Protein AF-A0A093QWD8-F1 (afdb_monomer_lite)

Sequence (103 aa):
GLSYAWIFNDNTLYVQEDRRRFVSQETGNLYIAKVEPSDVGNYTCVVTNPKAEQSVQGPPTPLTLRSDGVMGEYEPKIEVRFPETTYAAKGSSVKLECFALGK

Structure (mmCIF, N/CA/C/O backbone):
data_AF-A0A093QWD8-F1
#
_entry.id   AF-A0A093QWD8-F1
#
loop_
_atom_site.group_PDB
_atom_site.id
_atom_site.type_symbol
_atom_site.label_atom_id
_atom_site.label_alt_id
_atom_site.label_comp_id
_atom_site.label_asym_id
_atom_site.label_entity_id
_atom_site.label_seq_id
_atom_site.pdbx_PDB_ins_code
_atom_site.Cartn_x
_atom_site.Cartn_y
_atom_site.Cartn_z
_atom_site.occupancy
_atom_site.B_iso_or_equiv
_atom_site.auth_seq_id
_atom_site.auth_comp_id
_atom_site.auth_asym_id
_atom_site.auth_atom_id
_atom_site.pdbx_PDB_model_num
ATOM 1 N N . GLY A 1 1 ? -10.208 2.689 14.094 1.00 85.44 1 GLY A N 1
ATOM 2 C CA . GLY A 1 1 ? -9.013 1.836 14.117 1.00 85.44 1 GLY A CA 1
ATOM 3 C C . GLY A 1 1 ? -7.811 2.707 13.865 1.00 85.44 1 GLY A C 1
ATOM 4 O O . GLY A 1 1 ? -7.919 3.917 14.040 1.00 85.44 1 GLY A O 1
ATOM 5 N N . LEU A 1 2 ? -6.705 2.097 13.462 1.00 96.25 2 LEU A N 1
ATOM 6 C CA . LEU A 1 2 ? -5.632 2.812 12.776 1.00 96.25 2 LEU A CA 1
ATOM 7 C C . LEU A 1 2 ? -6.119 3.222 11.376 1.00 96.25 2 LEU A C 1
ATOM 9 O O . LEU A 1 2 ? -7.121 2.688 10.897 1.00 96.25 2 LEU A O 1
ATOM 13 N N . SER A 1 3 ? -5.432 4.167 10.748 1.00 97.44 3 SER A N 1
ATOM 14 C CA . SER A 1 3 ? -5.573 4.468 9.322 1.00 97.44 3 SER A CA 1
ATOM 15 C C . SER A 1 3 ? -4.214 4.386 8.647 1.00 97.44 3 SER A C 1
ATOM 17 O O . SER A 1 3 ? -3.196 4.721 9.259 1.00 97.44 3 SER A O 1
ATOM 19 N N . TYR A 1 4 ? -4.210 3.955 7.392 1.00 98.31 4 TYR A N 1
ATOM 20 C CA . TYR A 1 4 ? -2.992 3.653 6.653 1.00 98.31 4 TYR A CA 1
ATOM 21 C C . TYR A 1 4 ? -2.911 4.493 5.386 1.00 98.31 4 TYR A C 1
ATOM 23 O O . TYR A 1 4 ? -3.895 4.635 4.660 1.00 98.31 4 TYR A O 1
ATOM 31 N N . ALA A 1 5 ? -1.728 5.024 5.114 1.00 98.31 5 ALA A N 1
ATOM 32 C CA . ALA A 1 5 ? -1.410 5.742 3.891 1.00 98.31 5 ALA A CA 1
ATOM 33 C C . ALA A 1 5 ? -0.000 5.367 3.429 1.00 98.31 5 ALA A C 1
ATOM 35 O O . ALA A 1 5 ? 0.774 4.771 4.174 1.00 98.31 5 ALA A O 1
ATOM 36 N N . TRP A 1 6 ? 0.342 5.725 2.196 1.00 98.69 6 TRP A N 1
ATOM 37 C CA . TRP A 1 6 ? 1.670 5.486 1.639 1.00 98.69 6 TRP A CA 1
ATOM 38 C C . TRP A 1 6 ? 2.235 6.767 1.047 1.00 98.69 6 TRP A C 1
ATOM 40 O O . TRP A 1 6 ? 1.506 7.545 0.437 1.00 98.69 6 TRP A O 1
ATOM 50 N N . ILE A 1 7 ? 3.537 6.974 1.212 1.00 98.38 7 ILE A N 1
ATOM 51 C CA . ILE A 1 7 ? 4.317 8.041 0.582 1.00 98.38 7 ILE A CA 1
ATOM 52 C C . ILE A 1 7 ? 5.173 7.412 -0.517 1.00 98.38 7 ILE A C 1
ATOM 54 O O . ILE A 1 7 ? 5.714 6.323 -0.329 1.00 98.38 7 ILE A O 1
ATOM 58 N N . PHE A 1 8 ? 5.301 8.100 -1.652 1.00 98.38 8 PHE A N 1
ATOM 59 C CA . PHE A 1 8 ? 6.171 7.711 -2.761 1.00 98.38 8 PHE A CA 1
ATOM 60 C C . PHE A 1 8 ? 7.283 8.747 -2.935 1.00 98.38 8 PHE A C 1
ATOM 62 O O . PHE A 1 8 ? 6.980 9.926 -3.107 1.00 98.38 8 PHE A O 1
ATOM 69 N N . ASN A 1 9 ? 8.547 8.317 -2.897 1.00 97.38 9 ASN A N 1
ATOM 70 C CA . ASN A 1 9 ? 9.741 9.162 -3.046 1.00 97.38 9 ASN A CA 1
ATOM 71 C C . ASN A 1 9 ? 9.747 10.402 -2.129 1.00 97.38 9 ASN A C 1
ATOM 73 O O . ASN A 1 9 ? 9.994 11.512 -2.594 1.00 97.38 9 ASN A O 1
ATOM 77 N N . ASP A 1 10 ? 9.429 10.212 -0.843 1.00 94.44 10 ASP A N 1
ATOM 78 C CA . ASP A 1 10 ? 9.393 11.268 0.186 1.00 94.44 10 ASP A CA 1
ATOM 79 C C . ASP A 1 10 ? 8.528 12.491 -0.182 1.00 94.44 10 ASP A C 1
ATOM 81 O O . ASP A 1 10 ? 8.732 13.603 0.308 1.00 94.44 10 ASP A O 1
ATOM 85 N N . ASN A 1 11 ? 7.539 12.290 -1.059 1.00 94.62 11 ASN A N 1
ATOM 86 C CA . ASN A 1 11 ? 6.611 13.332 -1.470 1.00 94.62 11 ASN A CA 1
ATOM 87 C C . ASN A 1 11 ? 5.770 13.823 -0.277 1.00 94.62 11 ASN A C 1
ATOM 89 O O . ASN A 1 11 ? 5.448 13.072 0.643 1.00 94.62 11 ASN A O 1
ATOM 93 N N . THR A 1 12 ? 5.376 15.095 -0.310 1.00 92.44 12 THR A N 1
ATOM 94 C CA . THR A 1 12 ? 4.521 15.706 0.716 1.00 92.44 12 THR A CA 1
ATOM 95 C C . THR A 1 12 ? 3.084 15.193 0.659 1.00 92.44 12 THR A C 1
ATOM 97 O O . THR A 1 12 ? 2.357 15.284 1.647 1.00 92.44 12 THR A O 1
ATOM 100 N N . LEU A 1 13 ? 2.670 14.657 -0.493 1.00 95.00 13 LEU A N 1
ATOM 101 C CA . LEU A 1 13 ? 1.360 14.055 -0.702 1.00 95.00 13 LEU A CA 1
ATOM 102 C C . LEU A 1 13 ? 1.437 12.528 -0.649 1.00 95.00 13 LEU A C 1
ATOM 104 O O . LEU A 1 13 ? 2.389 11.915 -1.137 1.00 95.00 13 LEU A O 1
ATOM 108 N N . TYR A 1 14 ? 0.381 11.918 -0.113 1.00 96.88 14 TYR A N 1
ATOM 109 C CA . TYR A 1 14 ? 0.207 10.471 -0.155 1.00 96.88 14 TYR A CA 1
ATOM 110 C C . TYR A 1 14 ? -0.018 9.969 -1.584 1.00 96.88 14 TYR A C 1
ATOM 112 O O . TYR A 1 14 ? -0.505 10.695 -2.457 1.00 96.88 14 TYR A O 1
ATOM 120 N N . VAL A 1 15 ? 0.306 8.695 -1.805 1.00 96.88 15 VAL A N 1
ATOM 121 C CA . VAL A 1 15 ? -0.044 7.955 -3.017 1.00 96.88 15 VAL A CA 1
ATOM 122 C C . VAL A 1 15 ? -1.544 8.098 -3.250 1.00 96.88 15 VAL A C 1
ATOM 124 O O . VAL A 1 15 ? -2.351 7.733 -2.397 1.00 96.88 15 VAL A O 1
ATOM 127 N N . GLN A 1 16 ? -1.910 8.640 -4.409 1.00 95.94 16 GLN A N 1
ATOM 128 C CA . GLN A 1 16 ? -3.309 8.740 -4.797 1.00 95.94 16 GLN A CA 1
ATOM 129 C C . GLN A 1 16 ? -3.834 7.365 -5.202 1.00 95.94 16 GLN A C 1
ATOM 131 O O . GLN A 1 16 ? -3.271 6.706 -6.079 1.00 95.94 16 GLN A O 1
ATOM 136 N N . GLU A 1 17 ? -4.917 6.957 -4.550 1.00 96.44 17 GLU A N 1
ATOM 137 C CA . GLU A 1 17 ? -5.662 5.757 -4.905 1.00 96.44 17 GLU A CA 1
ATOM 138 C C . GLU A 1 17 ? -6.477 5.999 -6.179 1.00 96.44 17 GLU A C 1
ATOM 140 O O . GLU A 1 17 ? -7.078 7.057 -6.380 1.00 96.44 17 GLU A O 1
ATOM 145 N N . ASP A 1 18 ? -6.493 5.003 -7.053 1.00 96.19 18 ASP A N 1
ATOM 146 C CA . ASP A 1 18 ? -7.209 5.010 -8.322 1.00 96.19 18 ASP A CA 1
ATOM 147 C C . ASP A 1 18 ? -7.571 3.563 -8.709 1.00 96.19 18 ASP A C 1
ATOM 149 O O . 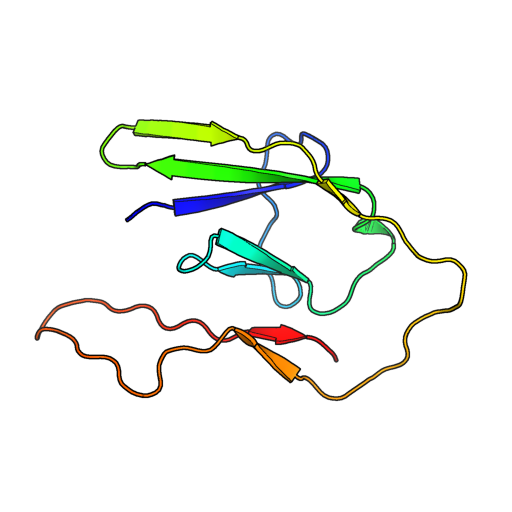ASP A 1 18 ? -7.529 2.645 -7.893 1.00 96.19 18 ASP A O 1
ATOM 153 N N . ARG A 1 19 ? -7.954 3.316 -9.967 1.00 96.06 19 ARG A N 1
ATOM 154 C CA . ARG A 1 19 ? -8.281 1.951 -10.422 1.00 96.06 19 ARG A CA 1
ATOM 155 C C . ARG A 1 19 ? -7.076 1.000 -10.422 1.00 96.06 19 ARG A C 1
ATOM 157 O O . ARG A 1 19 ? -7.272 -0.208 -10.482 1.00 96.06 19 ARG A O 1
ATOM 164 N N . ARG A 1 20 ? -5.853 1.533 -10.411 1.00 97.06 20 ARG A N 1
ATOM 165 C CA . ARG A 1 20 ? -4.585 0.801 -10.473 1.00 97.06 20 ARG A CA 1
ATOM 166 C C . ARG A 1 20 ? -3.909 0.714 -9.108 1.00 97.06 20 ARG A C 1
ATOM 168 O O . ARG A 1 20 ? -3.125 -0.208 -8.919 1.00 97.06 20 ARG A O 1
ATOM 175 N N . ARG A 1 21 ? -4.194 1.622 -8.172 1.00 98.25 21 ARG A N 1
ATOM 176 C CA . ARG A 1 21 ? -3.553 1.699 -6.851 1.00 98.25 21 ARG A CA 1
ATOM 177 C C . ARG A 1 21 ? -4.582 1.757 -5.730 1.00 98.25 21 ARG A C 1
ATOM 179 O O . ARG A 1 21 ? -5.470 2.601 -5.761 1.00 98.25 21 ARG A O 1
ATOM 186 N N . PHE A 1 22 ? -4.419 0.907 -4.724 1.00 98.50 22 PHE A N 1
ATOM 187 C CA . PHE A 1 22 ? -5.345 0.793 -3.597 1.00 98.50 22 PHE A CA 1
ATOM 188 C C . PHE A 1 22 ? -4.599 0.544 -2.285 1.00 98.50 22 PHE A C 1
ATOM 190 O O . PHE A 1 22 ? -3.691 -0.286 -2.249 1.00 98.50 22 PHE A O 1
ATOM 197 N N . VAL A 1 23 ? -4.995 1.221 -1.204 1.00 98.50 23 VAL A N 1
ATOM 198 C CA . VAL A 1 23 ? -4.453 1.001 0.144 1.00 98.50 23 VAL A CA 1
ATOM 199 C C . VAL A 1 23 ? -5.524 0.368 1.024 1.00 98.50 23 VAL A C 1
ATOM 201 O O . VAL A 1 23 ? -6.531 0.990 1.368 1.00 98.50 23 VAL A O 1
ATOM 204 N N . SER A 1 24 ? -5.283 -0.871 1.447 1.00 98.19 24 SER A N 1
ATOM 205 C CA . SER A 1 24 ? -6.197 -1.565 2.353 1.00 98.19 24 SER A CA 1
ATOM 206 C C . SER A 1 24 ? -6.184 -0.906 3.728 1.00 98.19 24 SER A C 1
ATOM 208 O O . SER A 1 24 ? -5.133 -0.799 4.360 1.00 98.19 24 SER A O 1
ATOM 210 N N . GLN A 1 25 ? -7.356 -0.505 4.221 1.00 97.38 25 GLN A N 1
ATOM 211 C CA . GLN A 1 25 ? -7.488 0.021 5.581 1.00 97.38 25 GLN A CA 1
ATOM 212 C C . GLN A 1 25 ? -7.596 -1.096 6.628 1.00 97.38 25 GLN A C 1
ATOM 214 O O . GLN A 1 25 ? -7.480 -0.820 7.820 1.00 97.38 25 GLN A O 1
ATOM 219 N N . GLU A 1 26 ? -7.765 -2.347 6.193 1.00 96.19 26 GLU A N 1
ATOM 220 C CA . GLU A 1 26 ? -7.722 -3.527 7.061 1.00 96.19 26 GLU A CA 1
ATOM 221 C C . GLU A 1 26 ? -6.281 -3.994 7.321 1.00 96.19 26 GLU A C 1
ATOM 223 O O . GLU A 1 26 ? -5.919 -4.294 8.458 1.00 96.19 26 GLU A O 1
ATOM 228 N N . THR A 1 27 ? -5.437 -4.033 6.281 1.00 97.06 27 THR A N 1
ATOM 229 C CA . THR A 1 27 ? -4.070 -4.592 6.371 1.00 97.06 27 THR A CA 1
ATOM 230 C C . THR A 1 27 ? -2.953 -3.549 6.343 1.00 97.06 27 THR A C 1
ATOM 232 O O . THR A 1 27 ? -1.841 -3.839 6.775 1.00 97.06 27 THR A O 1
ATOM 235 N N . GLY A 1 28 ? -3.217 -2.354 5.813 1.00 98.00 28 GLY A N 1
ATOM 236 C CA . GLY A 1 28 ? -2.213 -1.318 5.566 1.00 98.00 28 GLY A CA 1
ATOM 237 C C . GLY A 1 28 ? -1.372 -1.517 4.303 1.00 98.00 28 GLY A C 1
ATOM 238 O O . GLY A 1 28 ? -0.531 -0.673 3.994 1.00 98.00 28 GLY A O 1
ATOM 239 N N . ASN A 1 29 ? -1.591 -2.595 3.547 1.00 98.56 29 ASN A N 1
ATOM 240 C CA . ASN A 1 29 ? -0.837 -2.881 2.328 1.00 98.56 29 ASN A CA 1
ATOM 241 C C . ASN A 1 29 ? -1.259 -1.974 1.161 1.00 98.56 29 ASN A C 1
ATOM 243 O O . ASN A 1 29 ? -2.449 -1.704 0.972 1.00 98.56 29 ASN A O 1
ATOM 247 N N . LEU A 1 30 ? -0.279 -1.567 0.348 1.00 98.75 30 LEU A N 1
ATOM 248 C CA . LEU A 1 30 ? -0.486 -0.934 -0.955 1.00 98.75 30 LEU A CA 1
ATOM 249 C C . LEU A 1 30 ? -0.514 -2.004 -2.053 1.00 98.75 30 LEU A C 1
ATOM 251 O O . LEU A 1 30 ? 0.420 -2.792 -2.190 1.00 98.75 30 LEU A O 1
ATOM 255 N N . TYR A 1 31 ? -1.562 -1.986 -2.867 1.00 98.56 31 TYR A N 1
ATOM 256 C CA . TYR A 1 31 ? -1.747 -2.857 -4.021 1.00 98.56 31 TYR A CA 1
ATOM 257 C C . TYR A 1 31 ? -1.634 -2.033 -5.300 1.00 98.56 31 TYR A C 1
ATOM 259 O O . TYR A 1 31 ? -2.307 -1.013 -5.438 1.00 98.56 31 TYR A O 1
ATOM 267 N N . ILE A 1 32 ? -0.802 -2.487 -6.240 1.00 98.31 32 ILE A N 1
ATOM 268 C CA . ILE A 1 32 ? -0.644 -1.884 -7.568 1.00 98.31 32 ILE A CA 1
ATOM 269 C C . ILE A 1 32 ? -1.036 -2.936 -8.613 1.00 98.31 32 ILE A C 1
ATOM 271 O O . ILE A 1 32 ? -0.294 -3.886 -8.842 1.00 98.31 32 ILE A O 1
ATOM 275 N N . ALA A 1 33 ? -2.209 -2.787 -9.235 1.00 97.81 33 ALA A N 1
ATOM 276 C CA . ALA A 1 33 ? -2.811 -3.792 -10.118 1.00 97.81 33 ALA A CA 1
ATOM 277 C C . ALA A 1 33 ? -1.947 -4.117 -11.347 1.00 97.81 33 ALA A C 1
ATOM 279 O O . ALA A 1 33 ? -1.850 -5.272 -11.767 1.00 97.81 33 ALA A O 1
ATOM 280 N N . LYS A 1 34 ? -1.302 -3.089 -11.907 1.00 95.94 34 LYS A N 1
ATOM 281 C CA . LYS A 1 34 ? -0.321 -3.187 -12.990 1.00 95.94 34 LYS A CA 1
ATOM 282 C C . LYS A 1 34 ? 0.772 -2.152 -12.745 1.00 95.94 34 LYS A C 1
ATOM 284 O O . LYS A 1 34 ? 0.470 -0.969 -12.606 1.00 95.94 34 LYS A O 1
ATOM 289 N N . VAL A 1 35 ? 2.018 -2.606 -12.662 1.00 95.88 35 VAL A N 1
ATOM 290 C CA . VAL A 1 35 ? 3.182 -1.734 -12.458 1.00 95.88 35 VAL A CA 1
ATOM 291 C C . VAL A 1 35 ? 3.552 -1.049 -13.773 1.00 95.88 35 VAL A C 1
ATOM 293 O O . VAL A 1 35 ? 3.586 -1.686 -14.828 1.00 95.88 35 VAL A O 1
ATOM 296 N N . GLU A 1 36 ? 3.843 0.243 -13.696 1.00 94.44 36 GLU A N 1
ATOM 297 C CA . GLU A 1 36 ? 4.342 1.089 -14.779 1.00 94.44 36 GLU A CA 1
ATOM 298 C C . GLU A 1 36 ? 5.751 1.605 -14.433 1.00 94.44 36 GLU A C 1
ATOM 300 O O . GLU A 1 36 ? 6.098 1.689 -13.254 1.00 94.44 36 GLU A O 1
ATOM 305 N N . PRO A 1 37 ? 6.583 2.005 -15.415 1.00 95.19 37 PRO A N 1
ATOM 306 C CA . PRO A 1 37 ? 7.919 2.535 -15.125 1.00 95.19 37 PRO A CA 1
ATOM 307 C C . PRO A 1 37 ? 7.936 3.738 -14.174 1.00 95.19 37 PRO A C 1
ATOM 309 O O . PRO A 1 37 ? 8.899 3.920 -13.436 1.00 95.19 37 PRO A O 1
ATOM 312 N N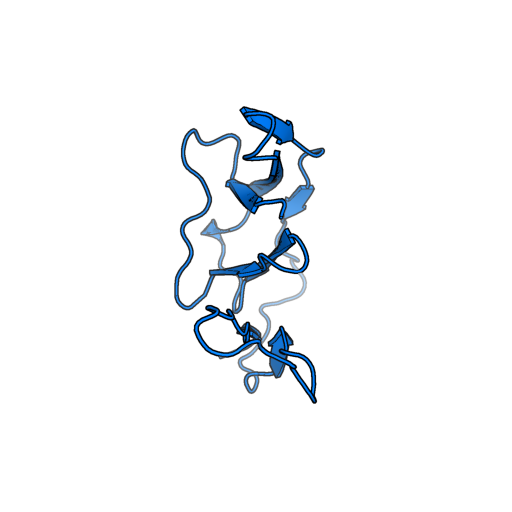 . SER A 1 38 ? 6.865 4.536 -14.155 1.00 95.88 38 SER A N 1
ATOM 313 C CA . SER A 1 38 ? 6.697 5.668 -13.237 1.00 95.88 38 SER A CA 1
ATOM 314 C C . SER A 1 38 ? 6.510 5.269 -11.772 1.00 95.88 38 SER A C 1
ATOM 316 O O . SER A 1 38 ? 6.609 6.132 -10.906 1.00 95.88 38 SER A O 1
ATOM 318 N N . ASP A 1 39 ? 6.224 3.997 -11.488 1.00 96.94 39 ASP A N 1
ATOM 319 C CA . ASP A 1 39 ? 6.074 3.497 -10.120 1.00 96.94 39 ASP A CA 1
ATOM 320 C C . ASP A 1 39 ? 7.430 3.141 -9.484 1.00 96.94 39 ASP A C 1
ATOM 322 O O . ASP A 1 39 ? 7.497 2.842 -8.298 1.00 96.94 39 ASP A O 1
ATOM 326 N N . VAL A 1 40 ? 8.535 3.161 -10.240 1.00 98.06 40 VAL A N 1
ATOM 327 C CA . VAL A 1 40 ? 9.872 2.892 -9.690 1.00 98.06 40 VAL A CA 1
ATOM 328 C C . VAL A 1 40 ? 10.255 3.975 -8.685 1.00 98.06 40 VAL A C 1
ATOM 330 O O . VAL A 1 40 ? 10.293 5.163 -9.009 1.00 98.06 40 VAL A O 1
ATOM 333 N N . GLY A 1 41 ? 10.580 3.560 -7.464 1.00 98.06 41 GLY A N 1
ATOM 334 C CA . GLY A 1 41 ? 10.943 4.469 -6.384 1.00 98.06 41 GLY A CA 1
ATOM 335 C C . GLY A 1 41 ? 10.796 3.840 -5.006 1.00 98.06 41 GLY A C 1
ATOM 336 O O . GLY A 1 41 ? 10.611 2.633 -4.873 1.00 98.06 41 GLY A O 1
ATOM 337 N N . ASN A 1 42 ? 10.889 4.669 -3.973 1.00 98.56 42 ASN A N 1
ATOM 338 C CA . ASN A 1 42 ? 10.767 4.248 -2.584 1.00 98.56 42 ASN A CA 1
ATOM 339 C C . ASN A 1 42 ? 9.347 4.476 -2.074 1.00 98.56 42 ASN A C 1
ATOM 341 O O . ASN A 1 42 ? 8.805 5.575 -2.196 1.00 98.56 42 ASN A O 1
ATOM 345 N N . TYR A 1 43 ? 8.777 3.448 -1.457 1.00 98.62 43 TYR A N 1
ATOM 346 C CA . TYR A 1 43 ? 7.466 3.495 -0.826 1.00 98.62 43 TYR A CA 1
ATOM 347 C C . TYR A 1 43 ? 7.602 3.404 0.690 1.00 98.62 43 TYR A C 1
ATOM 349 O O . TYR A 1 43 ? 8.232 2.481 1.207 1.00 98.62 43 TYR A O 1
ATOM 357 N N . THR A 1 44 ? 6.971 4.334 1.399 1.00 98.69 44 THR A N 1
ATOM 358 C CA . THR A 1 44 ? 6.993 4.398 2.864 1.00 98.69 44 THR A CA 1
ATOM 359 C C . THR A 1 44 ? 5.569 4.334 3.398 1.00 98.69 44 THR A C 1
ATOM 361 O O . THR A 1 44 ? 4.741 5.181 3.063 1.00 98.69 44 THR A O 1
ATOM 364 N N . CYS A 1 45 ? 5.273 3.336 4.231 1.00 98.56 45 CYS A N 1
ATOM 365 C CA . CYS A 1 45 ? 3.977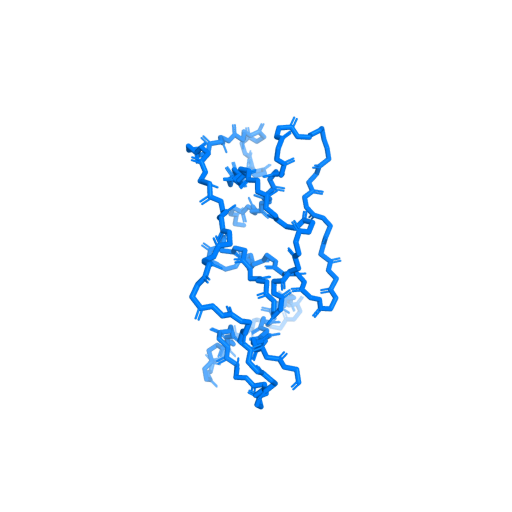 3.222 4.897 1.00 98.56 45 CYS A CA 1
ATOM 366 C C . CYS A 1 45 ? 3.880 4.228 6.050 1.00 98.56 45 CYS A C 1
ATOM 368 O O . CYS A 1 45 ? 4.815 4.371 6.843 1.00 98.56 45 CYS A O 1
ATOM 370 N N . VAL A 1 46 ? 2.737 4.899 6.151 1.00 98.38 46 VAL A N 1
ATOM 371 C CA . VAL A 1 46 ? 2.380 5.816 7.231 1.00 98.38 46 VAL A CA 1
ATOM 372 C C . VAL A 1 46 ? 1.199 5.230 7.985 1.00 98.38 46 VAL A C 1
ATOM 374 O O . VAL A 1 46 ? 0.143 4.972 7.406 1.00 98.38 46 VAL A O 1
ATOM 377 N N . VAL A 1 47 ? 1.378 5.038 9.289 1.00 98.38 47 VAL A N 1
ATOM 378 C CA . VAL A 1 47 ? 0.342 4.520 10.182 1.00 98.38 47 VAL A CA 1
ATOM 379 C C . VAL A 1 47 ? -0.083 5.633 11.121 1.00 98.38 47 VAL A C 1
ATOM 381 O O . VAL A 1 47 ? 0.739 6.157 11.872 1.00 98.38 47 VAL A O 1
ATOM 384 N N . THR A 1 48 ? -1.368 5.970 11.105 1.00 98.38 48 THR A N 1
ATOM 385 C CA . THR A 1 48 ? -1.944 7.019 11.947 1.00 98.38 48 THR A CA 1
ATOM 386 C C . THR A 1 48 ? -2.896 6.411 12.969 1.00 98.38 48 THR A C 1
ATOM 388 O O . THR A 1 48 ? -3.788 5.629 12.636 1.00 98.38 48 THR A O 1
ATOM 391 N N . ASN A 1 49 ? -2.732 6.801 14.231 1.00 97.31 49 ASN A N 1
ATOM 392 C CA . ASN A 1 49 ? -3.723 6.586 15.274 1.00 97.31 49 ASN A CA 1
ATOM 393 C C . ASN A 1 49 ? -4.543 7.875 15.451 1.00 97.31 49 ASN A C 1
ATOM 395 O O . ASN A 1 49 ? -4.100 8.778 16.163 1.00 97.31 49 ASN A O 1
ATOM 399 N N . PRO A 1 50 ? -5.750 7.969 14.863 1.00 93.50 50 PRO A N 1
ATOM 400 C CA . PRO A 1 50 ? -6.545 9.195 14.896 1.00 93.50 50 PRO A CA 1
ATOM 401 C C . PRO A 1 50 ? -7.036 9.560 16.301 1.00 93.50 50 PRO A C 1
ATOM 403 O O . PRO A 1 50 ? -7.350 10.715 16.548 1.00 93.50 50 PRO A O 1
ATOM 406 N N . LYS A 1 51 ? -7.088 8.606 17.242 1.00 95.19 51 LYS A N 1
ATOM 407 C CA . LYS A 1 51 ? -7.472 8.893 18.635 1.00 95.19 51 LYS A CA 1
ATOM 408 C C . LYS A 1 51 ? -6.356 9.566 19.429 1.00 95.19 51 LYS A C 1
ATOM 410 O O . LYS A 1 51 ? -6.645 10.275 20.383 1.00 95.19 51 LYS A O 1
ATOM 415 N N . ALA A 1 52 ? -5.105 9.277 19.078 1.00 95.75 52 ALA A N 1
ATOM 416 C CA . ALA A 1 52 ? -3.927 9.842 19.729 1.00 95.75 52 ALA A CA 1
ATOM 417 C C . ALA A 1 52 ? -3.311 10.996 18.924 1.00 95.75 52 ALA A C 1
ATOM 419 O O . ALA A 1 52 ? -2.323 11.565 19.370 1.00 95.75 52 ALA A O 1
ATOM 420 N N . GLU A 1 53 ? -3.850 11.290 17.735 1.00 94.38 53 GLU A N 1
ATOM 421 C CA . GLU A 1 53 ? -3.310 12.271 16.782 1.00 94.38 53 GLU A CA 1
ATOM 422 C C . GLU A 1 53 ? -1.819 12.046 16.469 1.00 94.38 53 GLU A C 1
ATOM 424 O O . GLU A 1 53 ? -1.058 12.971 16.198 1.00 94.38 53 GLU A O 1
ATOM 429 N N . GLN A 1 54 ? -1.389 10.783 16.495 1.00 96.94 54 GLN A N 1
ATOM 430 C CA . GLN A 1 54 ? -0.003 10.380 16.271 1.00 96.94 54 GLN A CA 1
ATOM 431 C C . GLN A 1 54 ? 0.123 9.588 14.978 1.00 96.94 54 GLN A C 1
ATOM 433 O O . GLN A 1 54 ? -0.725 8.748 14.669 1.00 96.94 54 GLN A O 1
ATOM 438 N N . SER A 1 55 ? 1.211 9.832 14.249 1.00 97.25 55 SER A N 1
ATOM 439 C CA . SER A 1 55 ? 1.577 9.069 13.058 1.00 97.25 55 SER A CA 1
ATOM 440 C C . SER A 1 55 ? 3.027 8.621 13.132 1.00 97.25 55 SER A C 1
ATOM 442 O O . SER A 1 55 ? 3.880 9.349 13.639 1.00 97.25 55 SER A O 1
ATOM 444 N N . VAL A 1 56 ? 3.302 7.433 12.606 1.00 97.81 56 VAL A N 1
ATOM 445 C CA . VAL A 1 56 ? 4.654 6.886 12.470 1.00 97.81 56 VAL A CA 1
ATOM 446 C C . VAL A 1 56 ? 4.882 6.430 11.037 1.00 97.81 56 VAL A C 1
ATOM 448 O O . VAL A 1 56 ? 3.945 6.014 10.352 1.00 97.81 56 VAL A O 1
ATOM 451 N N . GLN A 1 57 ? 6.130 6.516 10.588 1.00 98.06 57 GLN A N 1
ATOM 452 C CA . GLN A 1 57 ? 6.551 6.059 9.269 1.00 98.06 57 GLN A CA 1
ATOM 453 C C . GLN A 1 57 ? 7.382 4.786 9.411 1.00 98.06 57 GLN A C 1
ATOM 455 O O . GLN A 1 57 ? 8.229 4.686 10.302 1.00 98.06 57 GLN A O 1
ATOM 460 N N . GLY A 1 58 ? 7.119 3.810 8.546 1.00 97.81 58 GLY A N 1
ATOM 461 C CA . GLY A 1 58 ? 7.977 2.638 8.399 1.00 97.81 58 GLY A CA 1
ATOM 462 C C . GLY A 1 58 ? 9.291 2.968 7.676 1.00 97.81 58 GLY A C 1
ATOM 463 O O . GLY A 1 58 ? 9.497 4.100 7.240 1.00 97.81 58 GLY A O 1
ATOM 464 N N . PRO A 1 59 ? 10.191 1.987 7.513 1.00 98.06 59 PRO A N 1
ATOM 465 C CA . PRO A 1 59 ? 11.349 2.150 6.642 1.00 98.06 59 PRO A CA 1
ATOM 466 C C . PRO A 1 59 ? 10.922 2.237 5.160 1.00 98.06 59 PRO A C 1
ATOM 468 O O . PRO A 1 59 ? 9.943 1.590 4.770 1.00 98.06 59 PRO A O 1
ATOM 471 N N . PRO A 1 60 ? 11.658 2.984 4.315 1.00 98.00 60 PRO A N 1
ATOM 472 C CA . PRO A 1 60 ? 11.393 3.034 2.881 1.00 98.00 60 PRO A CA 1
ATOM 473 C C . PRO A 1 60 ? 11.681 1.680 2.223 1.00 98.00 60 PRO A C 1
ATOM 475 O O . PRO A 1 60 ? 12.713 1.056 2.475 1.00 98.00 60 PRO A O 1
ATOM 478 N N . THR A 1 61 ? 10.777 1.239 1.348 1.00 98.38 61 THR A N 1
ATOM 479 C CA . THR A 1 61 ? 10.910 0.002 0.566 1.00 98.38 61 THR A CA 1
ATOM 480 C C . THR A 1 61 ? 11.093 0.336 -0.918 1.00 98.38 61 THR A C 1
ATOM 482 O O . THR A 1 61 ? 10.180 0.918 -1.511 1.00 98.38 61 THR A O 1
ATOM 485 N N . PRO A 1 62 ? 12.236 -0.011 -1.541 1.00 98.31 62 PRO A N 1
ATOM 486 C CA . PRO A 1 62 ? 12.474 0.267 -2.954 1.00 98.31 62 PRO A CA 1
ATOM 487 C C . PRO A 1 62 ? 11.692 -0.693 -3.863 1.00 98.31 62 PRO A C 1
ATOM 489 O O . PRO A 1 62 ? 11.809 -1.913 -3.739 1.00 98.31 62 PRO A O 1
ATOM 492 N N . LEU A 1 63 ? 10.950 -0.142 -4.824 1.00 98.00 63 LEU A N 1
ATOM 493 C CA . LEU A 1 63 ? 10.355 -0.858 -5.951 1.00 98.00 63 LEU A CA 1
ATOM 494 C C . LEU A 1 63 ? 11.220 -0.652 -7.199 1.00 98.00 63 LEU A C 1
ATOM 496 O O . LEU A 1 63 ? 11.420 0.477 -7.646 1.00 98.00 63 LEU A O 1
ATOM 500 N N . THR A 1 64 ? 11.705 -1.745 -7.783 1.00 96.69 64 THR A N 1
ATOM 501 C CA . THR A 1 64 ? 12.523 -1.740 -9.004 1.00 96.69 64 THR A CA 1
ATOM 502 C C . THR A 1 64 ? 11.878 -2.583 -10.102 1.00 96.69 64 THR A C 1
ATOM 504 O O . THR A 1 64 ? 11.118 -3.514 -9.831 1.00 96.69 64 THR A O 1
ATOM 507 N N . LEU A 1 65 ? 12.183 -2.265 -11.363 1.00 94.56 65 LEU A N 1
ATOM 508 C CA . LEU A 1 65 ? 11.816 -3.121 -12.491 1.00 94.56 65 LEU A CA 1
ATOM 509 C C . LEU A 1 65 ? 12.847 -4.232 -12.658 1.00 94.56 65 LEU A C 1
ATOM 511 O O . LEU A 1 65 ? 14.055 -3.990 -12.621 1.00 94.56 65 LEU A O 1
ATOM 515 N N . ARG A 1 66 ? 12.360 -5.445 -12.911 1.00 92.38 66 ARG A N 1
ATOM 516 C CA . ARG A 1 66 ? 13.215 -6.530 -13.386 1.00 92.38 66 ARG A CA 1
ATOM 517 C C . ARG A 1 66 ? 13.529 -6.328 -14.868 1.00 92.38 66 ARG A C 1
ATOM 519 O O . ARG A 1 66 ? 12.713 -5.798 -15.618 1.00 92.38 66 ARG A O 1
ATOM 526 N N . SER A 1 67 ? 14.715 -6.759 -15.283 1.00 89.50 67 SER A N 1
ATOM 527 C CA . SER A 1 67 ? 15.199 -6.658 -16.666 1.00 89.50 67 SER A CA 1
ATOM 528 C C . SER A 1 67 ? 14.942 -7.914 -17.506 1.00 89.50 67 SER A C 1
ATOM 530 O O . SER A 1 67 ? 15.288 -7.937 -18.683 1.00 89.50 67 SER A O 1
ATOM 532 N N . ASP A 1 68 ? 14.346 -8.958 -16.927 1.00 88.06 68 ASP A N 1
ATOM 533 C CA . ASP A 1 68 ? 14.151 -10.268 -17.557 1.00 88.06 68 ASP A CA 1
ATOM 534 C C . ASP A 1 68 ? 12.892 -10.372 -18.434 1.00 88.06 68 ASP A C 1
ATOM 536 O O . ASP A 1 68 ? 12.633 -11.422 -19.017 1.00 88.06 68 ASP A O 1
ATOM 540 N N . GLY A 1 69 ? 12.139 -9.279 -18.578 1.00 81.00 69 GLY A N 1
ATOM 541 C CA . GLY A 1 69 ? 11.022 -9.168 -19.513 1.00 81.00 69 GLY A CA 1
ATOM 542 C C . GLY A 1 69 ? 9.862 -8.335 -18.975 1.00 81.00 69 GLY A C 1
ATOM 543 O O . GLY A 1 69 ? 9.802 -7.990 -17.796 1.00 81.00 69 GLY A O 1
ATOM 544 N N . VAL A 1 70 ? 8.915 -8.009 -19.858 1.00 86.38 70 VAL A N 1
ATOM 545 C CA . VAL A 1 70 ? 7.644 -7.377 -19.476 1.00 86.38 70 VAL A CA 1
ATOM 546 C C . VAL A 1 70 ? 6.616 -8.474 -19.231 1.00 86.38 70 VAL A C 1
ATOM 548 O O . VAL A 1 70 ? 6.420 -9.343 -20.079 1.00 86.38 70 VAL A O 1
ATOM 551 N N . MET A 1 71 ? 5.944 -8.431 -18.081 1.00 88.62 71 MET A N 1
ATOM 552 C CA . MET A 1 71 ? 4.849 -9.353 -17.788 1.00 88.62 71 MET A CA 1
ATOM 553 C C . MET A 1 71 ? 3.690 -9.114 -18.769 1.00 88.62 71 MET A C 1
ATOM 555 O O . MET A 1 71 ? 3.224 -7.980 -18.921 1.00 88.62 71 MET A O 1
ATOM 559 N N . GLY A 1 72 ? 3.249 -10.180 -19.444 1.00 89.81 72 GLY A N 1
ATOM 560 C CA . GLY A 1 72 ? 2.114 -10.146 -20.370 1.00 89.81 72 GLY A CA 1
ATOM 561 C C . GLY A 1 72 ? 0.792 -9.787 -19.683 1.00 89.81 72 GLY A C 1
ATOM 562 O O . GLY A 1 72 ? 0.720 -9.667 -18.459 1.00 89.81 72 GLY A O 1
ATOM 563 N N . GLU A 1 73 ? -0.263 -9.598 -20.474 1.00 93.00 73 GLU A N 1
ATOM 564 C CA . GLU A 1 73 ? -1.617 -9.458 -19.925 1.00 93.00 73 GLU A CA 1
ATOM 565 C C . GLU A 1 73 ? -2.090 -10.797 -19.336 1.00 93.00 73 GLU A C 1
ATOM 567 O O . GLU A 1 73 ? -1.738 -11.868 -19.834 1.00 93.00 73 GLU A O 1
ATOM 572 N N . TYR A 1 74 ? -2.842 -10.730 -18.239 1.00 94.38 74 TYR A N 1
ATOM 573 C CA . TYR A 1 74 ? -3.387 -11.887 -17.537 1.00 94.38 74 TYR A CA 1
ATOM 574 C C . TYR A 1 74 ? -4.673 -11.486 -16.817 1.00 94.38 74 TYR A C 1
ATOM 576 O O . TYR A 1 74 ? -4.811 -10.341 -16.378 1.00 94.38 74 TYR A O 1
ATOM 584 N N . GLU A 1 75 ? -5.584 -12.450 -16.679 1.00 96.44 75 GLU A N 1
ATOM 585 C CA . GLU A 1 75 ? -6.900 -12.230 -16.082 1.00 96.44 75 GLU A CA 1
ATOM 586 C C . GLU A 1 75 ? -6.807 -11.640 -14.662 1.00 96.44 75 GLU A C 1
ATOM 588 O O . GLU A 1 75 ? -5.965 -12.079 -13.869 1.00 96.44 75 GLU A O 1
ATOM 593 N N . PRO A 1 76 ? -7.692 -10.690 -14.298 1.00 97.38 76 PRO A N 1
ATOM 594 C CA . PRO A 1 76 ? -7.705 -10.105 -12.966 1.00 97.38 76 PRO A CA 1
ATOM 595 C C . PRO A 1 76 ? -7.851 -11.147 -11.849 1.00 97.38 76 PRO A C 1
ATOM 597 O O . PRO A 1 76 ? -8.854 -11.857 -11.750 1.00 97.38 76 PRO A O 1
ATOM 600 N N . LYS A 1 77 ? -6.875 -11.187 -10.942 1.00 98.00 77 LYS A N 1
ATOM 601 C CA . LYS A 1 77 ? -6.864 -12.038 -9.751 1.00 98.00 77 LYS A CA 1
ATOM 602 C C . LYS A 1 77 ? -7.137 -11.208 -8.503 1.00 98.00 77 LYS A C 1
ATOM 604 O O . LYS A 1 77 ? -6.370 -10.313 -8.164 1.00 98.00 77 LYS A O 1
ATOM 609 N N . ILE A 1 78 ? -8.216 -11.528 -7.792 1.00 98.06 78 ILE A N 1
ATOM 610 C CA . ILE A 1 78 ? -8.586 -10.846 -6.544 1.00 98.06 78 ILE A CA 1
ATOM 611 C C . ILE A 1 78 ? -7.613 -11.231 -5.419 1.00 98.06 78 ILE A C 1
ATOM 613 O O . ILE A 1 78 ? -7.601 -12.392 -4.995 1.00 98.06 78 ILE A O 1
ATOM 617 N N . GLU A 1 79 ? -6.871 -10.241 -4.916 1.00 97.94 79 GLU A N 1
ATOM 618 C CA . GLU A 1 79 ? -5.904 -10.364 -3.810 1.00 97.94 79 GLU A CA 1
ATOM 619 C C . GLU A 1 79 ? -6.413 -9.745 -2.502 1.00 97.94 79 GLU A C 1
ATOM 621 O O . GLU A 1 79 ? -6.057 -10.206 -1.421 1.00 97.94 79 GLU A O 1
ATOM 626 N N . VAL A 1 80 ? -7.290 -8.739 -2.576 1.00 98.00 80 VAL A N 1
ATOM 627 C CA . VAL A 1 80 ? -7.992 -8.205 -1.399 1.00 98.00 80 VAL A CA 1
ATOM 628 C C . VAL A 1 80 ? -9.416 -8.724 -1.417 1.00 98.00 80 VAL A C 1
ATOM 630 O O . VAL A 1 80 ? -10.112 -8.571 -2.419 1.00 98.00 80 VAL A O 1
ATOM 633 N N . ARG A 1 81 ? -9.848 -9.341 -0.317 1.00 97.56 81 ARG A N 1
ATOM 634 C CA . ARG A 1 81 ? -11.193 -9.897 -0.149 1.00 97.56 81 ARG A CA 1
ATOM 635 C C . ARG A 1 81 ? -11.740 -9.484 1.203 1.00 97.56 81 ARG A C 1
ATOM 637 O O . ARG A 1 81 ? -11.015 -9.490 2.195 1.00 97.56 81 ARG A O 1
ATOM 644 N N . PHE A 1 82 ? -13.032 -9.205 1.243 1.00 96.75 82 PHE A N 1
ATOM 645 C CA . PHE A 1 82 ? -13.754 -9.136 2.499 1.00 96.75 82 PHE A CA 1
ATOM 646 C C . PHE A 1 82 ? -13.993 -10.557 3.050 1.00 96.75 82 PHE A C 1
ATOM 648 O O . PHE A 1 82 ? -13.966 -11.525 2.281 1.00 96.75 82 PHE A O 1
ATOM 655 N N . PRO A 1 83 ? -14.216 -10.713 4.367 1.00 95.81 83 PRO A N 1
ATOM 656 C CA . PRO A 1 83 ? -14.505 -12.012 4.969 1.00 95.81 83 PRO A CA 1
ATOM 657 C C . PRO A 1 83 ? -15.771 -12.651 4.392 1.00 95.81 83 PRO A C 1
ATOM 659 O O . PRO A 1 83 ? -16.739 -11.952 4.104 1.00 95.81 83 PRO A O 1
ATOM 662 N N . GLU A 1 84 ? -15.811 -13.984 4.315 1.00 96.56 84 GLU A N 1
ATOM 663 C CA . GLU A 1 84 ? -16.984 -14.726 3.819 1.00 96.56 84 GLU A CA 1
ATOM 664 C C . GLU A 1 84 ? -18.270 -14.375 4.585 1.00 96.56 84 GLU A C 1
ATOM 666 O O . GLU A 1 84 ? -19.352 -14.302 4.011 1.00 96.56 84 GLU A O 1
ATOM 671 N N . THR A 1 85 ? -18.155 -14.103 5.887 1.00 96.44 85 THR A N 1
ATOM 672 C CA . THR A 1 85 ? -19.260 -13.628 6.721 1.00 96.44 85 THR A CA 1
ATOM 673 C C . THR A 1 85 ? -18.831 -12.398 7.510 1.00 96.44 85 THR A C 1
ATOM 675 O O . THR A 1 85 ? -17.838 -12.432 8.233 1.00 96.44 85 THR A O 1
ATOM 678 N N . THR A 1 86 ? -19.608 -11.316 7.402 1.00 95.88 86 THR A N 1
ATOM 679 C CA . THR A 1 86 ? -19.412 -10.075 8.163 1.00 95.88 86 THR A CA 1
ATOM 680 C C . THR A 1 86 ? -20.665 -9.766 8.979 1.00 95.88 86 THR A C 1
ATOM 682 O O . THR A 1 86 ? -21.763 -9.693 8.431 1.00 95.88 86 THR A O 1
ATOM 685 N N . TYR A 1 87 ? -20.508 -9.570 10.289 1.00 95.69 87 TYR A N 1
ATOM 686 C CA . TYR A 1 87 ? -21.600 -9.199 11.191 1.00 95.69 87 TYR A CA 1
ATOM 687 C C . TYR A 1 87 ? -21.597 -7.688 11.426 1.00 95.69 87 TYR A C 1
ATOM 689 O O . TYR A 1 87 ? -20.548 -7.102 11.685 1.0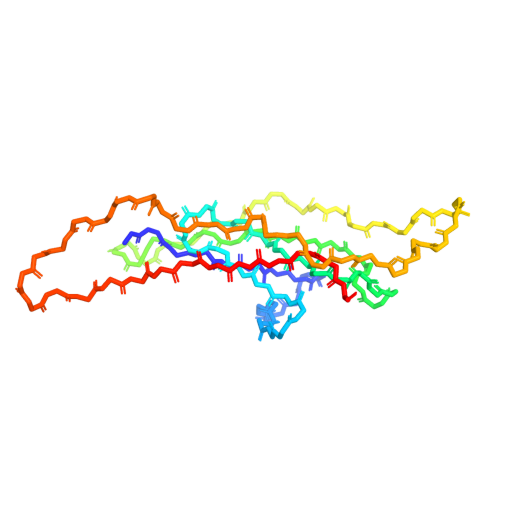0 95.69 87 TYR A O 1
ATOM 697 N N . ALA A 1 88 ? -22.772 -7.059 11.370 1.00 96.56 88 ALA A N 1
ATOM 698 C CA . ALA A 1 88 ? -22.926 -5.620 11.557 1.00 96.56 88 ALA A CA 1
ATOM 699 C C . ALA A 1 88 ? -24.080 -5.315 12.517 1.00 96.56 88 ALA A C 1
ATOM 701 O O . ALA A 1 88 ? -25.138 -5.943 12.459 1.00 96.56 88 ALA A O 1
ATOM 702 N N . ALA A 1 89 ? -23.897 -4.322 13.387 1.00 97.50 89 ALA A N 1
ATOM 703 C CA . ALA A 1 89 ? -24.976 -3.834 14.238 1.00 97.50 89 ALA A CA 1
ATOM 704 C C . ALA A 1 89 ? -25.941 -2.953 13.428 1.00 97.50 89 ALA A C 1
ATOM 706 O O . ALA A 1 89 ? -25.520 -2.212 12.533 1.00 97.50 89 ALA A O 1
ATOM 707 N N . LYS A 1 90 ? -27.237 -2.974 13.757 1.00 96.75 90 LYS A N 1
ATOM 708 C CA . LYS A 1 90 ? -28.229 -2.098 13.115 1.00 96.75 90 LYS A CA 1
ATOM 709 C C . LYS A 1 90 ? -27.820 -0.626 13.273 1.00 96.75 90 LYS A C 1
ATOM 711 O O . LYS A 1 90 ? -27.605 -0.166 14.388 1.00 96.75 90 LYS A O 1
ATOM 716 N N . GLY A 1 91 ? -27.745 0.102 12.158 1.00 97.00 91 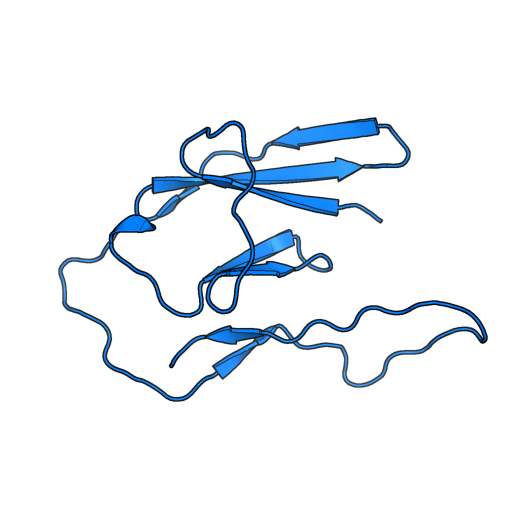GLY A N 1
ATOM 717 C CA . GLY A 1 91 ? -27.362 1.520 12.130 1.00 97.00 91 GLY A CA 1
ATOM 718 C C . GLY A 1 91 ? -25.851 1.782 12.104 1.00 97.00 91 GLY A C 1
ATOM 719 O O . GLY A 1 91 ? -25.448 2.939 12.044 1.00 97.00 91 GLY A O 1
ATOM 720 N N . SER A 1 92 ? -25.013 0.739 12.124 1.00 96.94 92 SER A N 1
ATOM 721 C CA . SER A 1 92 ? -23.564 0.878 11.929 1.00 96.94 92 SER A CA 1
ATOM 722 C C . SER A 1 92 ? -23.194 1.001 10.445 1.00 96.94 92 SER A C 1
ATOM 724 O O . SER A 1 92 ? -23.956 0.596 9.567 1.00 96.94 92 SER A O 1
ATOM 726 N N . SER A 1 93 ? -22.017 1.567 10.169 1.00 95.06 93 SER A N 1
ATOM 727 C CA . SER A 1 93 ? -21.401 1.556 8.836 1.00 95.06 93 SER A CA 1
ATOM 728 C C . SER A 1 93 ? -20.291 0.513 8.794 1.00 95.06 93 SER A C 1
ATOM 730 O O . SER A 1 93 ? -19.481 0.439 9.717 1.00 95.06 93 SER A O 1
ATOM 732 N N . VAL A 1 94 ? -20.241 -0.262 7.713 1.00 94.94 94 VAL A N 1
ATOM 733 C CA . VAL A 1 94 ? -19.200 -1.262 7.458 1.00 94.94 94 VAL A CA 1
ATOM 734 C C . VAL A 1 94 ? -18.573 -0.971 6.102 1.00 94.94 94 VAL A C 1
ATOM 736 O O . VAL A 1 94 ? -19.279 -0.637 5.151 1.00 94.94 94 VAL A O 1
ATOM 739 N N . LYS A 1 95 ? -17.250 -1.098 6.017 1.00 94.44 95 LYS A N 1
ATOM 740 C CA . LYS A 1 95 ? -16.494 -1.015 4.768 1.00 94.44 95 LYS A CA 1
ATOM 741 C C . LYS A 1 95 ? -16.052 -2.427 4.392 1.00 94.44 95 LYS A C 1
ATOM 743 O O . LYS A 1 95 ? -15.495 -3.129 5.224 1.00 94.44 95 LYS A O 1
ATOM 748 N N . LEU A 1 96 ? -16.313 -2.834 3.154 1.00 97.19 96 LEU A N 1
ATOM 749 C CA . LEU A 1 96 ? -15.819 -4.088 2.588 1.00 97.19 96 LEU A CA 1
ATOM 750 C C . LEU A 1 96 ? -14.794 -3.746 1.507 1.00 97.19 96 LEU A C 1
ATOM 752 O O . LEU A 1 96 ? -15.033 -2.849 0.698 1.00 97.1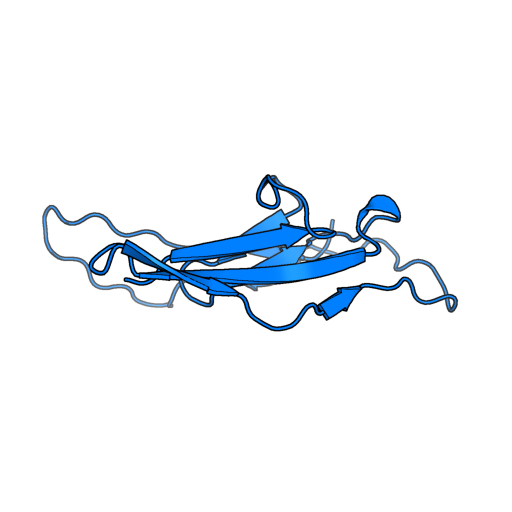9 96 LEU A O 1
ATOM 756 N N . GLU A 1 97 ? -13.659 -4.438 1.501 1.00 97.81 97 GLU A N 1
ATOM 757 C CA . GLU A 1 97 ? -12.561 -4.177 0.567 1.00 97.81 97 GLU A CA 1
ATOM 758 C C . GLU A 1 97 ? -12.440 -5.321 -0.449 1.00 97.81 97 GLU A C 1
ATOM 760 O O . GLU A 1 97 ? -12.497 -6.498 -0.092 1.00 97.81 97 GLU A O 1
ATOM 765 N N . CYS A 1 98 ? -12.290 -4.977 -1.731 1.00 97.75 98 CYS A N 1
ATOM 766 C CA . CYS A 1 98 ? -12.051 -5.931 -2.810 1.00 97.75 98 CYS A CA 1
ATOM 767 C C . CYS A 1 98 ? -11.179 -5.286 -3.889 1.00 97.75 98 CYS A C 1
ATOM 769 O O . CYS A 1 98 ? -11.548 -4.248 -4.437 1.00 97.75 98 CYS A O 1
ATOM 771 N N . PHE A 1 99 ? -10.041 -5.902 -4.207 1.00 98.44 99 PHE A N 1
ATOM 772 C CA . PHE A 1 99 ? -9.088 -5.381 -5.189 1.00 98.44 99 PHE A CA 1
ATOM 773 C C . PHE A 1 99 ? -8.362 -6.523 -5.902 1.00 98.44 99 PHE A C 1
ATOM 775 O O . PHE A 1 99 ? -8.032 -7.542 -5.286 1.00 98.44 99 PHE A O 1
ATOM 782 N N . ALA A 1 100 ? -8.129 -6.357 -7.203 1.00 98.31 100 ALA A N 1
ATOM 783 C CA . ALA A 1 100 ? -7.527 -7.368 -8.062 1.00 98.31 100 ALA A CA 1
ATOM 784 C C . ALA A 1 100 ? -6.234 -6.868 -8.714 1.00 98.31 100 ALA A C 1
ATOM 786 O O . ALA A 1 100 ? -6.081 -5.678 -8.982 1.00 98.31 100 ALA A O 1
ATOM 787 N N . LEU A 1 101 ? -5.321 -7.799 -8.979 1.00 98.06 101 LEU A N 1
ATOM 788 C CA . LEU A 1 101 ? -4.125 -7.588 -9.789 1.00 98.06 101 LEU A CA 1
ATOM 789 C C . LEU A 1 101 ? -4.350 -8.148 -11.192 1.00 98.06 101 LEU A C 1
ATOM 791 O O . LEU A 1 101 ? -5.036 -9.154 -11.332 1.00 98.06 101 LEU A O 1
ATOM 795 N N . GLY A 1 102 ? -3.752 -7.539 -12.210 1.00 93.81 102 GLY A N 1
ATOM 796 C CA . GLY A 1 102 ? -3.959 -7.926 -13.608 1.00 93.81 102 GLY A CA 1
ATOM 797 C C . GLY A 1 102 ? -4.839 -6.943 -14.368 1.00 93.81 102 GLY A C 1
ATOM 798 O O . GLY A 1 102 ? -5.297 -5.939 -13.816 1.00 93.81 102 GLY A O 1
ATOM 799 N N . LYS A 1 103 ? -5.004 -7.197 -15.665 1.00 82.81 103 LYS A N 1
ATOM 800 C CA . LYS A 1 103 ? -5.722 -6.320 -16.591 1.00 82.81 103 LYS A CA 1
ATOM 801 C C . LYS A 1 103 ? -6.558 -7.151 -17.547 1.00 82.81 103 LYS A C 1
ATOM 803 O O . LYS A 1 103 ? -5.996 -8.128 -18.080 1.00 82.81 103 LYS A O 1
#

Secondary structure (DSSP, 8-state):
--EEEEEETT-SSBPPP-SSEEE-TTT--EEESS--GGG-EEEEEEEEETTTTEEEE---EEE---SS-PPPP---EEEE---SS----TT-------EEE--

InterPro domains:
  IPR007110 Immunoglobulin-like domain [PS50835] (1-57)
  IPR013783 Immunoglobulin-like fold [G3DSA:2.60.40.10] (1-70)
  IPR036179 Immunoglobulin-like domain superfamily [SSF48726] (3-57)

Organism: Phalacrocorax carbo (NCBI:txid9209)

Radius of gyration: 15.98 Å; chains: 1; bounding box: 43×30×40 Å

Foldseek 3Di:
DKAKFKDWQPDPDTDDDDLQWDADRVPNDIGGQADDPVSFGWMKMWIADVVVRDIDIDDTDGDDDDPPDHDDADDWDKPAFFDPDDDDDPPDDDDTDIHTHGD

pLDDT: mean 96.09, std 3.27, range [81.0, 98.75]